Protein AF-A0A1F9ZJQ4-F1 (afdb_monomer_lite)

pLDDT: mean 95.77, std 3.03, range [81.44, 98.25]

Foldseek 3Di:
DDDDDPQPLLRQLLVLLLCCLVDDDCLSVVDASCRPPVSVVCLVVVSGDNALVSDDQDAPDPVCPVVSVSSSVSSND

Secondary structure (DSSP, 8-state):
-----S-HHHHHHHHHHHHHHT---HHHHTS-GGGSHHHHHHHHTTSS--SGGG-----SSGGGHHHHHHHHHHHH-

Structure (mmCIF, N/CA/C/O backbone):
data_AF-A0A1F9ZJQ4-F1
#
_entry.id   AF-A0A1F9ZJQ4-F1
#
loop_
_atom_site.group_PDB
_atom_site.id
_atom_site.type_symbol
_atom_site.label_atom_id
_atom_site.label_alt_id
_atom_site.label_comp_id
_atom_site.label_asym_id
_atom_site.label_entity_id
_atom_site.label_seq_id
_atom_site.pdbx_PDB_ins_code
_atom_site.Cartn_x
_atom_site.Cartn_y
_atom_site.Cartn_z
_atom_site.occupancy
_atom_site.B_iso_or_equiv
_atom_site.auth_seq_id
_atom_site.auth_comp_id
_atom_site.auth_asym_id
_atom_site.auth_atom_id
_atom_site.pdbx_PDB_model_num
ATOM 1 N N . MET A 1 1 ? 12.593 9.385 -0.861 1.00 86.38 1 MET A N 1
ATOM 2 C CA . MET A 1 1 ? 12.077 8.169 -1.522 1.00 86.38 1 MET A CA 1
ATOM 3 C C . MET A 1 1 ? 11.023 8.582 -2.530 1.00 86.38 1 MET A C 1
ATOM 5 O O . MET A 1 1 ? 10.307 9.537 -2.253 1.00 86.38 1 MET A O 1
ATOM 9 N N . ILE A 1 2 ? 10.951 7.900 -3.671 1.00 94.50 2 ILE A N 1
ATOM 10 C CA . ILE A 1 2 ? 9.891 8.076 -4.670 1.00 94.50 2 ILE A CA 1
ATOM 11 C C . ILE A 1 2 ? 9.223 6.712 -4.847 1.00 94.50 2 ILE A C 1
ATOM 13 O O . ILE A 1 2 ? 9.921 5.713 -4.986 1.00 94.50 2 ILE A O 1
ATOM 17 N N . LEU A 1 3 ? 7.892 6.685 -4.800 1.00 96.12 3 LEU A N 1
ATOM 18 C CA . LEU A 1 3 ? 7.060 5.504 -5.032 1.00 96.12 3 LEU A CA 1
ATOM 19 C C . LEU A 1 3 ? 6.160 5.791 -6.236 1.00 96.12 3 LEU A C 1
ATOM 21 O O . LEU A 1 3 ? 5.681 6.917 -6.382 1.00 96.12 3 LEU A O 1
ATOM 25 N N . ALA A 1 4 ? 5.928 4.793 -7.084 1.00 97.12 4 ALA A N 1
ATOM 26 C CA . ALA A 1 4 ? 5.077 4.927 -8.259 1.00 97.12 4 ALA A CA 1
ATOM 27 C C . ALA A 1 4 ? 4.238 3.663 -8.457 1.00 97.12 4 ALA A C 1
ATOM 29 O O . ALA A 1 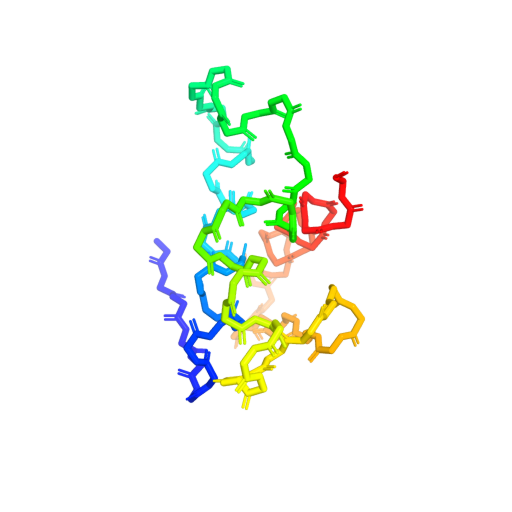4 ? 4.749 2.552 -8.368 1.00 97.12 4 ALA A O 1
ATOM 30 N N . SER A 1 5 ? 2.951 3.851 -8.732 1.00 97.81 5 SER A N 1
ATOM 31 C CA . SER A 1 5 ? 2.022 2.796 -9.129 1.00 97.81 5 SER A CA 1
ATOM 32 C C . SER A 1 5 ? 0.871 3.419 -9.917 1.00 97.81 5 SER A C 1
ATOM 34 O O . SER A 1 5 ? 0.522 4.584 -9.701 1.00 97.81 5 SER A O 1
ATOM 36 N N . THR A 1 6 ? 0.286 2.657 -10.838 1.00 98.00 6 THR A N 1
ATOM 37 C CA . THR A 1 6 ? -0.980 3.013 -11.498 1.00 98.00 6 THR A CA 1
ATOM 38 C C . THR A 1 6 ? -2.189 2.690 -10.620 1.00 98.00 6 THR A C 1
ATOM 40 O O . THR A 1 6 ? -3.248 3.295 -10.798 1.00 98.00 6 THR A O 1
ATOM 43 N N . ASP A 1 7 ? -2.026 1.794 -9.645 1.00 98.19 7 ASP A N 1
ATOM 44 C CA . ASP A 1 7 ? -3.024 1.492 -8.628 1.00 98.19 7 ASP A CA 1
ATOM 45 C C . ASP A 1 7 ? -2.901 2.486 -7.464 1.00 98.19 7 ASP A C 1
ATOM 47 O O . ASP A 1 7 ? -1.907 2.532 -6.730 1.00 98.19 7 ASP A O 1
ATOM 51 N N . ARG A 1 8 ? -3.940 3.308 -7.304 1.00 95.25 8 ARG A N 1
ATOM 52 C CA . ARG A 1 8 ? -3.986 4.373 -6.297 1.00 95.25 8 ARG A CA 1
ATOM 53 C C . ARG A 1 8 ? -4.116 3.829 -4.877 1.00 95.25 8 ARG A C 1
ATOM 55 O O . ARG A 1 8 ? -3.594 4.454 -3.958 1.00 95.25 8 ARG A O 1
ATOM 62 N N . VAL A 1 9 ? -4.804 2.701 -4.698 1.00 98.12 9 VAL A N 1
ATOM 63 C CA . VAL A 1 9 ? -4.979 2.071 -3.383 1.00 98.12 9 VAL A CA 1
ATOM 64 C C . VAL A 1 9 ? -3.676 1.411 -2.960 1.00 98.12 9 VAL A C 1
ATOM 66 O O . VAL A 1 9 ? -3.244 1.603 -1.825 1.00 98.12 9 VAL A O 1
ATOM 69 N N . ALA A 1 10 ? -2.999 0.733 -3.890 1.00 98.25 10 ALA A N 1
ATOM 70 C CA . ALA A 1 10 ? -1.678 0.172 -3.634 1.00 98.25 10 ALA A CA 1
ATOM 71 C C . ALA A 1 10 ? -0.669 1.261 -3.238 1.00 98.25 10 ALA A C 1
ATOM 73 O O . ALA A 1 10 ? 0.058 1.106 -2.258 1.00 98.25 10 ALA A O 1
ATOM 74 N N . LEU A 1 11 ? -0.657 2.396 -3.949 1.00 97.81 11 LEU A N 1
ATOM 75 C CA . LEU A 1 11 ? 0.257 3.499 -3.643 1.00 97.81 11 LEU A CA 1
ATOM 76 C C . LEU A 1 11 ? 0.016 4.093 -2.246 1.00 97.81 11 LEU A C 1
ATOM 78 O O . LEU A 1 11 ? 0.980 4.345 -1.522 1.00 97.81 11 LEU A O 1
ATOM 82 N N . ASP A 1 12 ? -1.246 4.295 -1.856 1.00 96.81 12 ASP A N 1
ATOM 83 C CA . ASP A 1 12 ? -1.594 4.802 -0.521 1.00 96.81 12 ASP A CA 1
ATOM 84 C C . ASP A 1 12 ? -1.240 3.782 0.574 1.00 96.81 12 ASP A C 1
ATOM 86 O O . ASP A 1 12 ? -0.633 4.139 1.583 1.00 96.81 12 ASP A O 1
ATOM 90 N N . ALA A 1 13 ? -1.510 2.492 0.345 1.00 98.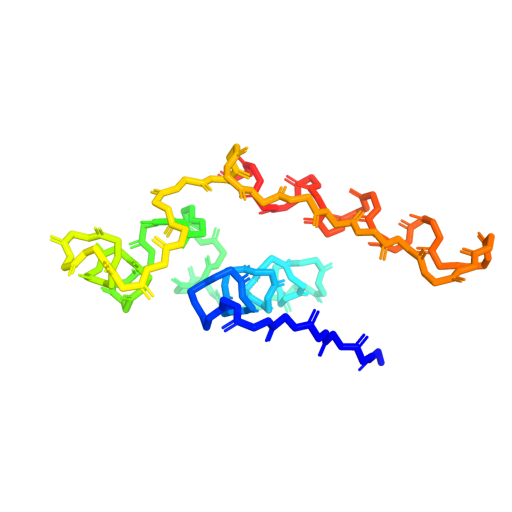12 13 ALA A N 1
ATOM 91 C CA . ALA A 1 13 ? -1.151 1.416 1.268 1.00 98.12 13 ALA A CA 1
ATOM 92 C C . ALA A 1 13 ? 0.365 1.344 1.524 1.00 98.12 13 ALA A C 1
ATOM 94 O O . ALA A 1 13 ? 0.804 1.340 2.677 1.00 98.12 13 ALA A O 1
ATOM 95 N N . VAL A 1 14 ? 1.177 1.374 0.463 1.00 98.06 14 VAL A N 1
ATOM 96 C CA . VAL A 1 14 ? 2.645 1.406 0.570 1.00 98.06 14 VAL A CA 1
ATOM 97 C C . VAL A 1 14 ? 3.120 2.709 1.227 1.00 98.06 14 VAL A C 1
ATOM 99 O O . VAL A 1 14 ? 4.048 2.693 2.036 1.00 98.06 14 VAL A O 1
ATOM 102 N N . GLY A 1 15 ? 2.459 3.837 0.953 1.00 96.69 15 GLY A N 1
ATOM 103 C CA . GLY A 1 15 ? 2.719 5.109 1.628 1.00 96.69 15 GLY A CA 1
ATOM 104 C C . GLY A 1 15 ? 2.493 5.034 3.142 1.00 96.69 15 GLY A C 1
ATOM 105 O O . GLY A 1 15 ? 3.341 5.472 3.921 1.00 96.69 15 GLY A O 1
ATOM 106 N N . VAL A 1 16 ? 1.392 4.420 3.580 1.00 97.12 16 VAL A N 1
ATOM 107 C CA . VAL A 1 16 ? 1.102 4.192 5.005 1.00 97.12 16 VAL A CA 1
ATOM 108 C C . VAL A 1 16 ? 2.124 3.245 5.637 1.00 97.12 16 VAL A C 1
ATOM 110 O O . VAL A 1 16 ? 2.596 3.523 6.741 1.00 97.12 16 VAL A O 1
ATOM 113 N N . ALA A 1 17 ? 2.514 2.169 4.951 1.00 97.62 17 ALA A N 1
ATOM 114 C CA . ALA A 1 17 ? 3.566 1.265 5.420 1.00 97.62 17 ALA A CA 1
ATOM 115 C C . ALA A 1 17 ? 4.911 1.997 5.597 1.00 97.62 17 ALA A C 1
ATOM 117 O O . ALA A 1 17 ? 5.586 1.836 6.615 1.00 97.62 17 ALA A O 1
ATOM 118 N N . ALA A 1 18 ? 5.265 2.891 4.668 1.00 96.88 18 ALA A N 1
ATOM 119 C CA . ALA A 1 18 ? 6.447 3.739 4.788 1.00 96.88 18 ALA A CA 1
ATOM 120 C C . ALA A 1 18 ? 6.363 4.721 5.973 1.00 96.88 18 ALA A C 1
ATOM 122 O O . AL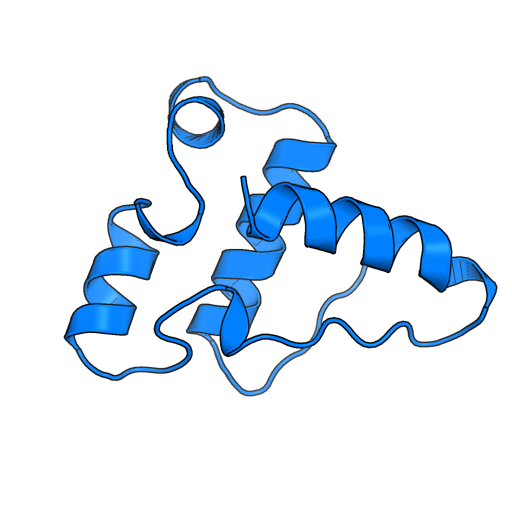A A 1 18 ? 7.365 4.956 6.648 1.00 96.88 18 ALA A O 1
ATOM 123 N N . LEU A 1 19 ? 5.179 5.275 6.267 1.00 95.44 19 LEU A N 1
ATOM 124 C CA . LEU A 1 19 ? 4.974 6.106 7.460 1.00 95.44 19 LEU A CA 1
ATOM 125 C C . LEU A 1 19 ? 5.159 5.303 8.751 1.00 95.44 19 LEU A C 1
ATOM 127 O O . LEU A 1 19 ? 5.808 5.792 9.673 1.00 95.44 19 LEU A O 1
ATOM 131 N N . LYS A 1 20 ? 4.626 4.076 8.815 1.00 95.50 20 LYS A N 1
ATOM 132 C CA . LYS A 1 20 ? 4.845 3.167 9.951 1.00 95.50 20 LYS A CA 1
ATOM 133 C C . LYS A 1 20 ? 6.333 2.867 10.154 1.00 95.50 20 LYS A C 1
ATOM 135 O O . LYS A 1 20 ? 6.818 2.980 11.275 1.00 95.50 20 LYS A O 1
ATOM 140 N N . MET A 1 21 ? 7.069 2.589 9.075 1.00 95.06 21 MET A N 1
ATOM 141 C CA . MET A 1 21 ? 8.511 2.307 9.115 1.00 95.06 21 MET A CA 1
ATOM 142 C C . MET A 1 21 ? 9.340 3.416 9.783 1.00 95.06 21 MET A C 1
ATOM 144 O O . MET A 1 21 ? 10.350 3.135 10.429 1.00 95.06 21 MET A O 1
ATOM 148 N N . HIS A 1 22 ? 8.949 4.680 9.608 1.00 93.00 22 HIS A N 1
ATOM 149 C CA . HIS A 1 22 ? 9.661 5.832 10.169 1.00 93.00 22 HIS A CA 1
ATOM 150 C C . HIS A 1 22 ? 9.200 6.232 11.580 1.00 93.00 22 HIS A C 1
ATOM 152 O O . HIS A 1 22 ? 9.805 7.125 12.175 1.00 93.00 22 HIS A O 1
ATOM 158 N N . GLY A 1 23 ? 8.172 5.572 12.120 1.00 91.19 23 GLY A N 1
ATOM 159 C CA . GLY A 1 23 ? 7.476 5.997 13.331 1.00 91.19 23 GLY A CA 1
ATOM 160 C C . GLY A 1 23 ? 6.487 7.124 13.031 1.00 91.19 23 GLY A C 1
ATOM 161 O O . GLY A 1 23 ? 6.815 8.127 12.392 1.00 91.19 23 GLY A O 1
ATOM 162 N N . THR A 1 24 ? 5.241 6.967 13.475 1.00 90.81 24 THR A N 1
ATOM 163 C CA . THR A 1 24 ? 4.161 7.911 13.154 1.00 90.81 24 THR A CA 1
ATOM 164 C C . THR A 1 24 ? 3.179 8.055 14.317 1.00 90.81 24 THR A C 1
ATOM 166 O O . THR A 1 24 ? 3.444 7.679 15.453 1.00 90.81 24 THR A O 1
ATOM 169 N N . THR A 1 25 ? 2.034 8.691 14.085 1.00 91.00 25 THR A N 1
ATOM 170 C CA . THR A 1 25 ? 1.023 8.874 15.129 1.00 91.00 25 THR A CA 1
ATOM 171 C C . THR A 1 25 ? 0.370 7.543 15.510 1.00 91.00 25 THR A C 1
ATOM 173 O O . THR A 1 25 ? 0.119 6.693 14.653 1.00 91.00 25 THR A O 1
ATOM 176 N N . ARG A 1 26 ? -0.052 7.409 16.777 1.00 88.69 26 ARG A N 1
ATOM 177 C CA . ARG A 1 26 ? -0.792 6.229 17.276 1.00 88.69 26 ARG A CA 1
ATOM 178 C C . ARG A 1 26 ? -2.023 5.864 16.438 1.00 88.69 26 ARG A C 1
ATOM 180 O O . ARG A 1 26 ? -2.395 4.699 16.376 1.00 88.69 26 ARG A O 1
ATOM 187 N N . LYS A 1 27 ? -2.655 6.854 15.793 1.00 89.12 27 LYS A N 1
ATOM 188 C CA . LYS A 1 27 ? -3.819 6.656 14.912 1.00 89.12 27 LYS A CA 1
ATOM 189 C C . LYS A 1 27 ? -3.490 5.773 13.700 1.00 89.12 27 LYS A C 1
ATOM 191 O O . LYS A 1 27 ? -4.369 5.065 13.209 1.00 89.12 27 LYS A O 1
ATOM 196 N N . ILE A 1 28 ? -2.249 5.844 13.221 1.00 91.00 28 ILE A N 1
ATOM 197 C CA . ILE A 1 28 ? -1.754 5.048 12.098 1.00 91.00 28 ILE A CA 1
ATOM 198 C C . ILE A 1 28 ? -1.067 3.780 12.615 1.00 91.00 28 ILE A C 1
ATOM 200 O O . ILE A 1 28 ? -1.382 2.703 12.122 1.00 91.00 28 ILE A O 1
ATOM 204 N N . GLU A 1 29 ? -0.198 3.880 13.627 1.00 90.75 29 GLU A N 1
ATOM 205 C CA . GLU A 1 29 ? 0.547 2.721 14.151 1.00 90.75 29 GLU A CA 1
ATOM 206 C C . GLU A 1 29 ? -0.363 1.617 14.704 1.00 90.75 29 GLU A C 1
ATOM 208 O O . GLU A 1 29 ? -0.122 0.442 14.450 1.00 90.75 29 GLU A O 1
ATOM 213 N N . GLY A 1 30 ? -1.434 1.980 15.418 1.00 90.50 30 GLY A N 1
ATOM 214 C CA . GLY A 1 30 ? -2.305 1.026 16.114 1.00 90.50 30 GLY A CA 1
ATOM 215 C C . GLY A 1 30 ? -3.310 0.273 15.238 1.00 90.50 30 GLY A C 1
ATOM 216 O O . GLY A 1 30 ? -4.199 -0.377 15.782 1.00 90.50 30 GLY A O 1
ATOM 217 N N . ARG A 1 31 ? -3.235 0.398 13.909 1.00 94.12 31 ARG A N 1
ATOM 218 C CA . ARG A 1 31 ? -4.133 -0.275 12.956 1.00 94.12 31 ARG A CA 1
ATOM 219 C C . ARG A 1 31 ? -3.333 -0.868 11.810 1.00 94.12 31 ARG A C 1
ATOM 221 O O . ARG A 1 31 ? -2.310 -0.301 11.421 1.00 94.12 31 ARG A O 1
ATOM 228 N N . LYS A 1 32 ? -3.815 -1.959 11.221 1.00 96.25 32 LYS A N 1
ATOM 229 C CA . LYS A 1 32 ? -3.214 -2.503 9.995 1.00 96.25 32 LYS A CA 1
ATOM 230 C C . LYS A 1 32 ? -3.370 -1.522 8.835 1.00 96.25 32 LYS A C 1
ATOM 232 O O . LYS A 1 32 ? -4.256 -0.661 8.852 1.00 96.25 32 LYS A O 1
ATOM 237 N N . VAL A 1 33 ? -2.544 -1.647 7.798 1.00 97.44 33 VAL A N 1
ATOM 238 C CA . VAL A 1 33 ? -2.623 -0.760 6.621 1.00 97.44 33 VAL A CA 1
ATOM 239 C C . VAL A 1 33 ? -4.013 -0.811 5.968 1.00 97.44 33 VAL A C 1
ATOM 241 O O . VAL A 1 33 ? -4.647 0.224 5.772 1.00 97.44 33 VAL A O 1
ATOM 244 N N . PHE A 1 34 ? -4.557 -2.008 5.747 1.00 97.31 34 PHE A N 1
ATOM 245 C CA . PHE A 1 34 ? -5.890 -2.187 5.153 1.00 97.31 34 PHE A CA 1
ATOM 246 C C . PHE A 1 34 ? -7.063 -1.950 6.123 1.00 97.31 34 PHE A C 1
ATOM 248 O O . PHE A 1 34 ? -8.227 -2.018 5.729 1.00 97.31 34 PHE A O 1
ATOM 255 N N . GLU A 1 35 ? -6.786 -1.607 7.384 1.00 96.25 35 GLU A N 1
ATOM 256 C CA . GLU A 1 35 ? -7.800 -1.166 8.350 1.00 96.25 35 GLU A CA 1
ATOM 257 C C . GLU A 1 35 ? -7.972 0.356 8.381 1.00 96.25 35 GLU A C 1
ATOM 259 O O . GLU A 1 35 ? -8.930 0.856 8.984 1.00 96.25 35 GLU A O 1
ATOM 264 N N . GLN A 1 36 ? -7.082 1.113 7.729 1.00 96.12 36 GLN A N 1
ATOM 265 C CA . GLN A 1 36 ? -7.243 2.558 7.610 1.00 96.12 36 GLN A CA 1
ATOM 266 C C . GLN A 1 36 ? -8.539 2.872 6.857 1.00 96.12 36 GLN A C 1
ATOM 268 O O . GLN A 1 36 ? -8.842 2.267 5.832 1.00 96.12 36 GLN A O 1
ATOM 273 N N . ASP A 1 37 ? -9.321 3.829 7.361 1.00 95.69 37 ASP A N 1
ATOM 274 C CA . ASP A 1 37 ? -10.697 4.042 6.894 1.00 95.69 37 ASP A CA 1
ATOM 275 C C . ASP A 1 37 ? -10.799 4.330 5.391 1.00 95.69 37 ASP A C 1
ATOM 277 O O . ASP A 1 37 ? -11.732 3.851 4.748 1.00 95.69 37 ASP A O 1
ATOM 281 N N . GLN A 1 38 ? -9.827 5.063 4.837 1.00 94.69 38 GLN A N 1
ATOM 282 C CA . GLN A 1 38 ? -9.771 5.386 3.409 1.00 94.69 38 GLN A CA 1
ATOM 283 C C . GLN A 1 38 ? -9.432 4.152 2.561 1.00 94.69 38 GLN A C 1
ATOM 285 O O . GLN A 1 38 ? -10.200 3.811 1.664 1.00 94.69 38 GLN A O 1
ATOM 290 N N . ILE A 1 39 ? -8.359 3.429 2.902 1.00 97.44 39 ILE A N 1
ATOM 291 C CA . ILE A 1 39 ? -7.921 2.213 2.193 1.00 97.44 39 ILE A CA 1
ATOM 292 C C . ILE A 1 39 ? -9.009 1.137 2.257 1.00 97.44 39 ILE A C 1
ATOM 294 O O . ILE A 1 39 ? -9.449 0.623 1.232 1.00 97.44 39 ILE A O 1
ATOM 298 N N . ARG A 1 40 ? -9.546 0.871 3.453 1.00 97.50 40 ARG A N 1
ATOM 299 C CA . ARG A 1 40 ? -10.639 -0.085 3.664 1.00 97.50 40 ARG A CA 1
ATOM 300 C C . ARG A 1 40 ? -11.877 0.254 2.836 1.00 97.50 40 ARG A C 1
ATOM 302 O O . ARG A 1 40 ? -12.566 -0.643 2.353 1.00 97.50 40 ARG A O 1
ATOM 309 N N . ARG A 1 41 ? -12.215 1.542 2.709 1.00 97.94 41 ARG A N 1
ATOM 310 C CA . ARG A 1 41 ? -13.358 1.975 1.897 1.00 97.94 41 ARG A CA 1
ATOM 311 C C . ARG A 1 41 ? -13.074 1.811 0.407 1.00 97.94 41 ARG A C 1
ATOM 313 O O . ARG A 1 41 ? -13.979 1.380 -0.299 1.00 97.94 41 ARG A O 1
ATOM 320 N N . ALA A 1 42 ? -11.867 2.129 -0.050 1.00 98.00 42 ALA A N 1
ATOM 321 C CA . ALA A 1 42 ? -11.473 1.974 -1.446 1.00 98.00 42 ALA A CA 1
ATOM 322 C C . ALA A 1 42 ? -11.462 0.498 -1.879 1.00 98.00 42 ALA A C 1
ATOM 324 O O . ALA A 1 42 ? -12.053 0.178 -2.905 1.00 98.00 42 ALA A O 1
ATOM 325 N N . ALA A 1 43 ? -10.925 -0.397 -1.042 1.00 94.81 43 ALA A N 1
ATOM 326 C CA . ALA A 1 43 ? -10.971 -1.845 -1.254 1.00 94.81 43 ALA A CA 1
ATOM 327 C C . ALA A 1 43 ? -12.417 -2.369 -1.351 1.00 94.81 43 ALA A C 1
ATOM 329 O O . ALA A 1 43 ? -12.758 -3.115 -2.260 1.00 94.81 43 ALA A O 1
ATOM 330 N N . LYS A 1 44 ? -13.320 -1.915 -0.467 1.00 96.19 44 LYS A N 1
ATOM 331 C CA . LYS A 1 44 ? -14.755 -2.274 -0.531 1.00 96.19 44 LYS A CA 1
ATOM 332 C C . LYS A 1 44 ? -15.475 -1.773 -1.783 1.00 96.19 44 LYS A C 1
ATOM 334 O O . LYS A 1 44 ? -16.544 -2.286 -2.100 1.00 96.19 44 LYS A O 1
ATOM 339 N N . LEU A 1 45 ? -14.960 -0.721 -2.412 1.00 97.75 45 LEU A N 1
ATOM 340 C CA . LEU A 1 45 ? -15.509 -0.135 -3.632 1.00 97.75 45 LEU A CA 1
ATOM 341 C C . LEU A 1 45 ? -14.810 -0.655 -4.895 1.00 97.75 45 LEU A C 1
ATOM 343 O O . LEU A 1 45 ? -15.129 -0.160 -5.971 1.00 97.75 45 LEU A O 1
ATOM 347 N N . ASP A 1 46 ? -13.887 -1.614 -4.760 1.00 96.88 46 ASP A N 1
ATOM 348 C CA . ASP A 1 46 ? -13.135 -2.208 -5.870 1.00 96.88 46 ASP A CA 1
ATOM 349 C C . ASP A 1 46 ? -12.370 -1.163 -6.708 1.00 96.88 46 ASP A C 1
ATOM 351 O O . ASP A 1 46 ? -12.404 -1.142 -7.935 1.00 96.88 46 ASP A O 1
ATOM 355 N N . LEU A 1 47 ? -11.713 -0.214 -6.027 1.00 97.50 47 LEU A N 1
ATOM 356 C CA . LEU A 1 47 ? -10.979 0.889 -6.671 1.00 97.50 47 LEU A CA 1
ATOM 357 C C . LEU A 1 47 ? -9.480 0.604 -6.882 1.00 97.50 47 LEU A C 1
ATOM 359 O O . LEU A 1 47 ? -8.742 1.510 -7.276 1.00 97.50 47 LEU A O 1
ATOM 363 N N . GLY A 1 48 ? -9.029 -0.614 -6.583 1.00 97.50 48 GLY A N 1
ATOM 364 C CA . GLY A 1 48 ? -7.630 -1.042 -6.614 1.00 97.50 48 GLY A CA 1
ATOM 365 C C . GLY A 1 48 ? -7.389 -2.209 -5.657 1.00 97.50 48 GLY A C 1
ATOM 366 O O . GLY A 1 48 ? -8.339 -2.888 -5.267 1.00 97.50 48 GLY A O 1
ATOM 367 N N . ALA A 1 49 ? -6.133 -2.400 -5.254 1.00 98.25 49 ALA A N 1
ATOM 368 C CA . ALA A 1 49 ? -5.696 -3.441 -4.326 1.00 98.25 49 ALA A CA 1
ATOM 369 C C . ALA A 1 49 ? -6.636 -3.597 -3.117 1.00 98.25 49 ALA A C 1
ATOM 371 O O . ALA A 1 49 ? -7.030 -2.622 -2.469 1.00 98.25 49 ALA A O 1
ATOM 372 N N . SER A 1 50 ? -6.978 -4.844 -2.801 1.00 97.44 50 SER A N 1
ATOM 373 C CA . SER A 1 50 ? -7.934 -5.208 -1.752 1.00 97.44 50 SER A CA 1
ATOM 374 C C . SER A 1 50 ? -7.263 -5.763 -0.494 1.00 97.44 50 SER A C 1
ATOM 376 O O . SER A 1 50 ? -7.866 -5.768 0.584 1.00 97.44 50 SER A O 1
ATOM 378 N N . SER A 1 51 ? -6.004 -6.182 -0.619 1.00 97.25 51 SER A N 1
ATOM 379 C CA . SER A 1 51 ? -5.192 -6.765 0.441 1.00 97.25 51 SER A CA 1
ATOM 380 C C . SER A 1 51 ? -3.691 -6.513 0.214 1.00 97.25 51 SER A C 1
ATOM 382 O O . 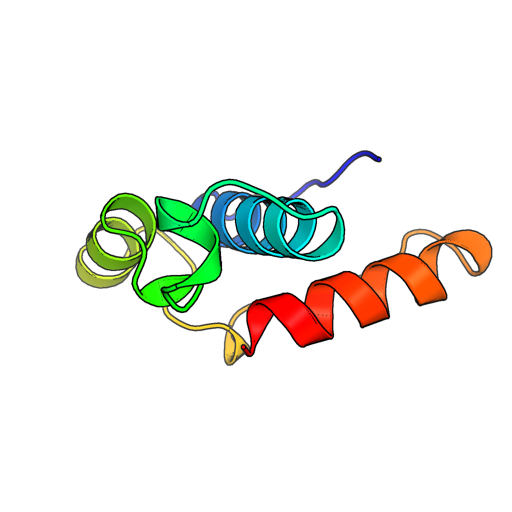SER A 1 51 ? -3.294 -6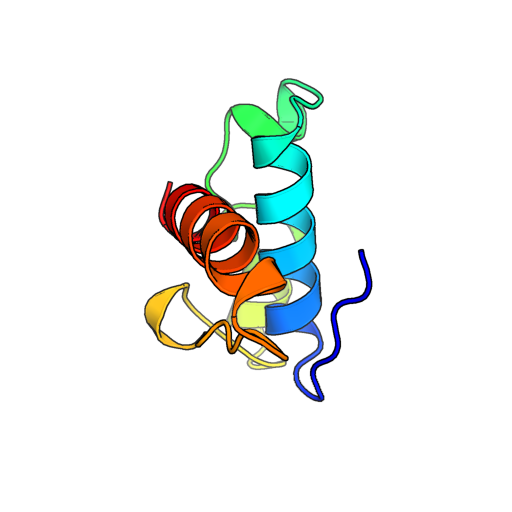.133 -0.890 1.00 97.25 51 SER A O 1
ATOM 384 N N . PRO A 1 52 ? -2.834 -6.725 1.234 1.00 97.44 52 PRO A N 1
ATOM 385 C CA . PRO A 1 52 ? -1.380 -6.687 1.067 1.00 97.44 52 PRO A CA 1
ATOM 386 C C . PRO A 1 52 ? -0.864 -7.642 -0.014 1.00 97.44 52 PRO A C 1
ATOM 388 O O . PRO A 1 52 ? 0.080 -7.296 -0.715 1.00 97.44 52 PRO A O 1
ATOM 391 N N . ASP A 1 53 ? -1.501 -8.806 -0.170 1.00 97.38 53 ASP A N 1
ATOM 392 C CA . ASP A 1 53 ? -1.088 -9.851 -1.116 1.00 97.38 53 ASP A CA 1
ATOM 393 C C . ASP A 1 53 ? -1.295 -9.437 -2.585 1.00 97.38 53 ASP A C 1
ATOM 395 O O . ASP A 1 53 ? -0.684 -10.014 -3.482 1.00 97.38 53 ASP A O 1
ATOM 399 N N . ASP A 1 54 ? -2.108 -8.404 -2.834 1.00 97.88 54 ASP A N 1
ATOM 400 C CA . ASP A 1 54 ? -2.312 -7.824 -4.168 1.00 97.88 54 ASP A CA 1
ATOM 401 C C . ASP A 1 54 ? -1.166 -6.877 -4.584 1.00 97.88 54 ASP A C 1
ATOM 403 O O . ASP A 1 54 ? -1.181 -6.332 -5.690 1.00 97.88 54 ASP A O 1
ATOM 407 N N . ILE A 1 55 ? -0.198 -6.618 -3.696 1.00 98.25 55 ILE A N 1
ATOM 408 C CA . ILE A 1 55 ? 0.827 -5.586 -3.875 1.00 98.25 55 ILE A CA 1
ATOM 409 C C . ILE A 1 55 ? 2.224 -6.210 -3.874 1.00 98.25 55 ILE A C 1
ATOM 411 O O . ILE A 1 55 ? 2.698 -6.728 -2.867 1.00 98.25 55 ILE A O 1
ATOM 415 N N . GLU A 1 56 ? 2.942 -6.038 -4.984 1.00 97.62 56 GLU A N 1
ATOM 416 C CA . GLU A 1 56 ? 4.377 -6.316 -5.082 1.00 97.62 56 GLU A CA 1
ATOM 417 C C . GLU A 1 56 ? 5.179 -5.005 -5.025 1.00 97.62 56 GLU A C 1
ATOM 419 O O . GLU A 1 56 ? 4.925 -4.067 -5.785 1.00 97.62 56 GLU A O 1
ATOM 424 N N . ILE A 1 57 ? 6.173 -4.929 -4.134 1.00 97.56 57 ILE A N 1
ATOM 425 C CA . ILE A 1 57 ? 7.099 -3.789 -4.062 1.00 97.56 57 ILE A CA 1
ATOM 426 C C . ILE A 1 57 ? 8.371 -4.143 -4.830 1.00 97.56 57 ILE A C 1
ATOM 428 O O . ILE A 1 57 ? 9.196 -4.922 -4.356 1.00 97.56 57 ILE A O 1
ATOM 432 N N . VAL A 1 58 ? 8.552 -3.524 -5.997 1.00 97.50 58 VAL A N 1
ATOM 433 C CA . VAL A 1 58 ? 9.718 -3.756 -6.858 1.00 97.50 58 VAL A CA 1
ATOM 434 C C . VAL A 1 58 ? 10.767 -2.654 -6.637 1.00 97.50 58 VAL A C 1
ATOM 436 O O . VAL A 1 58 ? 10.493 -1.487 -6.933 1.00 97.50 58 VAL A O 1
ATOM 439 N N . PRO A 1 59 ? 11.968 -2.976 -6.119 1.00 97.12 59 PRO A N 1
ATOM 440 C CA . PRO A 1 59 ? 13.058 -2.013 -5.994 1.00 97.12 59 PRO A CA 1
ATOM 441 C C . PRO A 1 59 ? 13.613 -1.639 -7.374 1.00 97.12 59 PRO A C 1
ATOM 443 O O . PRO A 1 59 ? 13.693 -2.478 -8.271 1.00 97.12 59 PRO A O 1
ATOM 446 N N . ILE A 1 60 ? 14.021 -0.379 -7.547 1.00 96.44 60 ILE A N 1
ATOM 447 C CA . ILE A 1 60 ? 14.541 0.116 -8.835 1.00 96.44 60 ILE A CA 1
ATOM 448 C C . ILE A 1 60 ? 15.989 -0.328 -9.092 1.00 96.44 60 ILE A C 1
ATOM 450 O O . ILE A 1 60 ? 16.420 -0.411 -10.239 1.00 96.44 60 ILE A O 1
ATOM 454 N N . ASP A 1 61 ? 16.737 -0.615 -8.025 1.00 95.88 61 ASP A N 1
ATOM 455 C CA . ASP A 1 61 ? 18.132 -1.048 -8.057 1.00 95.88 61 ASP A CA 1
ATOM 456 C C . ASP A 1 61 ? 18.519 -1.813 -6.775 1.00 95.88 61 ASP A C 1
ATOM 458 O O . ASP A 1 61 ? 17.739 -1.942 -5.829 1.00 95.88 61 ASP A O 1
ATOM 462 N N . GLU A 1 62 ? 19.757 -2.312 -6.723 1.00 95.81 62 GLU A N 1
ATOM 463 C CA . GLU A 1 62 ? 20.282 -3.044 -5.564 1.00 95.81 62 GLU A CA 1
ATOM 464 C C . GLU A 1 62 ? 20.294 -2.200 -4.279 1.00 95.81 62 GLU A C 1
ATOM 466 O O . GLU A 1 62 ? 20.016 -2.708 -3.192 1.00 95.81 62 GLU A O 1
ATOM 471 N N . GLY A 1 63 ? 20.575 -0.898 -4.397 1.00 96.00 63 GLY A N 1
ATOM 472 C CA . GLY A 1 63 ? 20.653 0.020 -3.259 1.00 96.00 63 GLY A CA 1
ATOM 473 C C . GLY A 1 63 ? 19.301 0.263 -2.584 1.00 96.00 63 GLY A C 1
ATOM 474 O O . GLY A 1 63 ? 19.256 0.667 -1.422 1.00 96.00 63 GLY A O 1
ATOM 475 N N . THR A 1 64 ? 18.198 -0.017 -3.284 1.00 96.19 64 THR A N 1
ATOM 476 C CA . THR A 1 64 ? 16.826 0.171 -2.795 1.00 96.19 64 THR A CA 1
ATOM 477 C C . THR A 1 64 ? 16.145 -1.115 -2.317 1.00 96.19 64 THR A C 1
ATOM 479 O O . THR A 1 64 ? 15.058 -1.039 -1.742 1.00 96.19 64 THR A O 1
ATOM 482 N N . LYS A 1 65 ? 16.780 -2.289 -2.440 1.00 96.88 65 LYS A N 1
ATOM 483 C CA . LYS A 1 65 ? 16.203 -3.558 -1.953 1.00 96.88 65 LYS A CA 1
ATOM 484 C C . LYS A 1 65 ? 15.873 -3.535 -0.465 1.00 96.88 65 LYS A C 1
ATOM 486 O O . LYS A 1 65 ? 14.742 -3.813 -0.080 1.00 96.88 65 LYS A O 1
ATOM 491 N N . GLY A 1 66 ? 16.825 -3.113 0.368 1.00 97.25 66 GLY A N 1
ATOM 492 C CA . GLY A 1 66 ? 16.634 -3.124 1.820 1.00 97.25 66 GLY A CA 1
ATOM 493 C C . GLY A 1 66 ? 15.508 -2.201 2.299 1.00 97.25 66 GLY A C 1
ATOM 494 O O . GLY A 1 66 ? 14.860 -2.490 3.302 1.00 97.25 66 GLY A O 1
ATOM 495 N N . ILE A 1 67 ? 15.236 -1.094 1.593 1.00 96.38 67 ILE A N 1
ATOM 496 C CA . ILE A 1 67 ? 14.092 -0.235 1.934 1.00 96.38 67 ILE A CA 1
ATOM 497 C C . ILE A 1 67 ? 12.771 -0.832 1.431 1.00 96.38 67 ILE A C 1
ATOM 499 O O . ILE A 1 67 ? 11.780 -0.753 2.150 1.00 96.38 67 ILE A O 1
ATOM 503 N N . ALA A 1 68 ? 12.760 -1.482 0.261 1.00 97.25 68 ALA A N 1
ATOM 504 C CA . ALA A 1 68 ? 11.582 -2.181 -0.253 1.00 97.25 68 ALA A CA 1
ATOM 505 C C . ALA A 1 68 ? 11.137 -3.316 0.686 1.00 97.25 68 ALA A C 1
ATOM 507 O O . ALA A 1 68 ? 9.963 -3.383 1.044 1.00 97.25 68 ALA A O 1
ATOM 508 N N . GLU A 1 69 ? 12.077 -4.136 1.167 1.00 97.00 69 GLU A N 1
ATOM 509 C CA . GLU A 1 69 ? 11.807 -5.230 2.114 1.00 97.00 69 GLU A CA 1
ATOM 510 C C . GLU A 1 69 ? 11.221 -4.723 3.438 1.00 97.00 69 GLU A C 1
ATOM 512 O O . GLU A 1 69 ? 10.232 -5.262 3.936 1.00 97.00 69 GLU A O 1
ATOM 517 N N . ARG A 1 70 ? 11.786 -3.643 3.990 1.00 97.00 70 ARG A N 1
ATOM 518 C CA . ARG A 1 70 ? 11.293 -3.031 5.234 1.00 97.00 70 ARG A CA 1
ATOM 519 C C . ARG A 1 70 ? 9.906 -2.418 5.083 1.00 97.00 70 ARG A C 1
ATOM 521 O O . ARG A 1 70 ? 9.109 -2.473 6.011 1.00 97.00 70 ARG A O 1
ATOM 528 N N . ILE A 1 71 ? 9.600 -1.812 3.937 1.00 97.38 71 ILE A N 1
ATOM 529 C CA . ILE A 1 71 ? 8.238 -1.328 3.682 1.00 97.38 71 ILE A CA 1
ATOM 530 C C . ILE A 1 71 ? 7.285 -2.520 3.549 1.00 97.38 71 ILE A C 1
ATOM 532 O O . ILE A 1 71 ? 6.193 -2.482 4.112 1.00 97.38 71 ILE A O 1
ATOM 536 N N . GLY A 1 72 ? 7.716 -3.590 2.874 1.00 97.19 72 GLY A N 1
ATOM 537 C CA . GLY A 1 72 ? 6.955 -4.831 2.736 1.00 97.19 72 GLY A CA 1
ATOM 538 C C . GLY A 1 72 ? 6.565 -5.446 4.080 1.00 97.19 72 GLY A C 1
ATOM 539 O O . GLY A 1 72 ? 5.402 -5.798 4.266 1.00 97.19 72 GLY A O 1
ATOM 540 N N . SER A 1 73 ? 7.478 -5.491 5.059 1.00 96.69 73 SER A N 1
ATOM 541 C CA . SER A 1 73 ? 7.147 -6.014 6.393 1.00 96.69 73 SER A CA 1
ATOM 542 C C . SER A 1 73 ? 6.030 -5.205 7.063 1.00 96.69 73 SER A C 1
ATOM 544 O O . SER A 1 73 ? 5.040 -5.778 7.512 1.00 96.69 73 SER A O 1
ATOM 546 N N . HIS A 1 74 ? 6.113 -3.871 7.031 1.00 96.56 74 HIS A N 1
ATOM 547 C CA . HIS A 1 74 ? 5.088 -2.994 7.610 1.00 96.56 74 HIS A CA 1
ATOM 548 C C . HIS A 1 74 ? 3.765 -2.961 6.833 1.00 96.56 74 HIS A C 1
ATOM 550 O O . HIS A 1 74 ? 2.752 -2.518 7.375 1.00 96.56 74 HIS A O 1
ATOM 556 N N . LEU A 1 75 ? 3.754 -3.399 5.571 1.00 97.19 75 LEU A N 1
ATOM 557 C CA . LEU A 1 75 ? 2.530 -3.533 4.781 1.00 97.19 75 LEU A CA 1
ATOM 558 C C . LEU A 1 75 ? 1.671 -4.708 5.274 1.00 97.19 75 LEU A C 1
ATOM 560 O O . LEU A 1 75 ? 0.442 -4.616 5.263 1.00 97.19 75 LEU A O 1
ATOM 564 N N . THR A 1 76 ? 2.319 -5.782 5.733 1.00 91.56 76 THR A N 1
ATOM 565 C CA . THR A 1 76 ? 1.654 -6.989 6.253 1.00 91.56 76 THR A CA 1
ATOM 566 C C . THR A 1 76 ? 1.276 -6.921 7.741 1.00 91.56 76 THR A C 1
ATOM 568 O O . THR A 1 76 ? 0.465 -7.729 8.196 1.00 91.56 76 THR A O 1
ATOM 571 N N . GL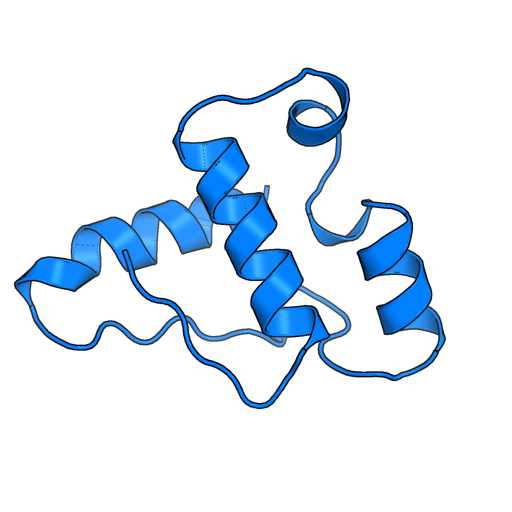U A 1 77 ? 1.830 -5.955 8.484 1.00 81.44 77 GLU A N 1
ATOM 572 C CA . GLU A 1 77 ? 1.598 -5.716 9.924 1.00 81.44 77 GLU A CA 1
ATOM 573 C C . GLU A 1 77 ? 0.289 -4.967 10.242 1.00 81.44 77 GLU A C 1
ATOM 575 O O . GLU A 1 77 ? -0.553 -5.575 10.943 1.00 81.44 77 GLU A O 1
#

Sequence (77 aa):
MILASTDRVALDAVGVAALKMHGTTRKIEGRKVFEQDQIRRAAKLDLGASSPDDIEIVPIDEGTKGIAERIGSHLTE

Radius of gyration: 11.98 Å; chains: 1; bounding box: 36×19×29 Å